Protein AF-A0A3B9RZC0-F1 (afdb_monomer_lite)

Secondary structure (DSSP, 8-state):
--EEEEEEEEEEE-TTTTTTS-SS-----EEEEEEEEEEEEE-TTS-EEEEEEEEEETTEEEEEEEEEETTEEEEEEEEEEE-SSSTTS-EEEEEEEEEEE--

Sequence (103 aa):
GGFDIILAADYHDLIDGQELVSSGNTITERNIKFGTEIGWNKLFNGHHLFSIRAGRNGPYNSAGWTLNLFGFKIDVAKYAQEIGGFSGELMDQRTSLQVSTIF

Radius of gyration: 17.59 Å; chains: 1; bounding box: 38×23×48 Å

Structure (mmCIF, N/CA/C/O backbone):
data_AF-A0A3B9RZC0-F1
#
_entry.id   AF-A0A3B9RZC0-F1
#
loop_
_atom_site.group_PDB
_atom_site.id
_atom_site.type_symbol
_atom_site.label_atom_id
_atom_site.label_alt_id
_atom_site.label_comp_id
_atom_site.label_asym_id
_atom_site.label_entity_id
_atom_site.label_seq_id
_atom_site.pdbx_PDB_ins_code
_atom_site.Cartn_x
_atom_site.Cartn_y
_atom_site.Cartn_z
_atom_site.occupancy
_atom_site.B_iso_or_equiv
_atom_site.auth_seq_id
_atom_site.auth_comp_id
_atom_site.auth_asym_id
_atom_site.auth_atom_id
_atom_site.pdbx_PDB_model_num
ATOM 1 N N . GLY A 1 1 ? -13.622 -11.684 12.901 1.00 56.81 1 GLY A N 1
ATOM 2 C CA . GLY A 1 1 ? -12.477 -11.016 12.259 1.00 56.81 1 GLY A CA 1
ATOM 3 C C . GLY A 1 1 ? -11.737 -12.042 11.437 1.00 56.81 1 GLY A C 1
ATOM 4 O O . GLY A 1 1 ? -11.463 -13.111 11.964 1.00 56.81 1 GLY A O 1
ATOM 5 N N . GLY A 1 2 ? -11.494 -11.754 10.162 1.00 80.31 2 GLY A N 1
ATOM 6 C CA . GLY A 1 2 ? -10.805 -12.649 9.231 1.00 80.31 2 GLY A CA 1
ATOM 7 C C . GLY A 1 2 ? -9.695 -11.921 8.481 1.00 80.31 2 GLY A C 1
ATOM 8 O O . GLY A 1 2 ? -9.548 -10.703 8.631 1.00 80.31 2 GLY A O 1
ATOM 9 N N . PHE A 1 3 ? -8.925 -12.683 7.710 1.00 82.56 3 PHE A N 1
ATOM 10 C CA . PHE A 1 3 ? -7.987 -12.151 6.731 1.00 82.56 3 PHE A CA 1
ATOM 11 C C . PHE A 1 3 ? -8.578 -12.327 5.337 1.00 82.56 3 PHE A C 1
ATOM 13 O O . PHE A 1 3 ? -9.043 -13.417 5.010 1.00 82.56 3 PHE A O 1
ATOM 20 N N . ASP A 1 4 ? -8.521 -11.270 4.537 1.00 83.50 4 ASP A N 1
ATOM 21 C CA . ASP A 1 4 ? -8.880 -11.297 3.124 1.00 83.50 4 ASP A CA 1
ATOM 22 C C . ASP A 1 4 ? -7.600 -11.150 2.304 1.00 83.50 4 ASP A C 1
ATOM 24 O O . ASP A 1 4 ? -6.744 -10.328 2.630 1.00 83.50 4 ASP A O 1
ATOM 28 N N . ILE A 1 5 ? -7.473 -11.932 1.235 1.00 84.44 5 ILE A N 1
ATOM 29 C CA . ILE A 1 5 ? -6.355 -11.835 0.296 1.00 84.44 5 ILE A CA 1
ATOM 30 C C . ILE A 1 5 ? -6.936 -11.485 -1.069 1.00 84.44 5 ILE A C 1
ATOM 32 O O . ILE A 1 5 ? -7.802 -12.197 -1.577 1.00 84.44 5 ILE A O 1
ATOM 36 N N . ILE A 1 6 ? -6.462 -10.391 -1.658 1.00 83.69 6 ILE A N 1
ATOM 37 C CA . ILE A 1 6 ? -6.838 -9.939 -2.997 1.00 83.69 6 ILE A CA 1
ATOM 38 C C . ILE A 1 6 ? -5.589 -10.000 -3.868 1.00 83.69 6 ILE A C 1
ATOM 40 O O . ILE A 1 6 ? -4.537 -9.482 -3.503 1.00 83.69 6 ILE A O 1
ATOM 44 N N . LEU A 1 7 ? -5.713 -10.641 -5.025 1.00 85.62 7 LEU A N 1
ATOM 45 C CA . LEU A 1 7 ? -4.658 -10.737 -6.024 1.00 85.62 7 LEU A CA 1
ATOM 46 C C . LEU A 1 7 ? -5.136 -10.035 -7.292 1.00 85.62 7 LEU A C 1
ATOM 48 O O . LEU A 1 7 ? -6.253 -10.268 -7.751 1.00 85.62 7 LEU A O 1
ATOM 52 N N . ALA A 1 8 ? -4.285 -9.187 -7.850 1.00 80.81 8 ALA A N 1
ATOM 53 C CA . ALA A 1 8 ? -4.504 -8.485 -9.100 1.00 80.81 8 ALA A CA 1
ATOM 54 C C . ALA A 1 8 ? -3.289 -8.699 -10.003 1.00 80.81 8 ALA A C 1
ATOM 56 O O . ALA A 1 8 ? -2.143 -8.530 -9.588 1.00 80.81 8 ALA A O 1
ATOM 57 N N . ALA A 1 9 ? -3.540 -9.070 -11.249 1.00 81.31 9 ALA A N 1
ATOM 58 C CA . ALA A 1 9 ? -2.527 -9.143 -12.284 1.00 81.31 9 ALA A CA 1
ATOM 59 C C . ALA A 1 9 ? -3.100 -8.467 -13.524 1.00 81.31 9 ALA A C 1
ATOM 61 O O . ALA A 1 9 ? -4.230 -8.753 -13.912 1.00 81.31 9 ALA A O 1
ATOM 62 N N . ASP A 1 10 ? -2.333 -7.559 -14.106 1.00 73.56 10 ASP A N 1
ATOM 63 C CA . ASP A 1 10 ? -2.688 -6.846 -15.320 1.00 73.56 10 ASP A CA 1
ATOM 64 C C . ASP A 1 10 ? -1.538 -6.989 -16.321 1.00 73.56 10 ASP A C 1
ATOM 66 O O . ASP A 1 10 ? -0.361 -6.790 -15.998 1.00 73.56 10 ASP A O 1
ATOM 70 N N . TYR A 1 11 ? -1.893 -7.410 -17.529 1.00 64.94 11 TYR A N 1
ATOM 71 C CA . TYR A 1 11 ? -0.977 -7.608 -18.640 1.00 64.94 11 TYR A CA 1
ATOM 72 C C . TYR A 1 11 ? -1.387 -6.650 -19.744 1.00 64.94 11 TYR A C 1
ATOM 74 O O . TYR A 1 11 ? -2.465 -6.782 -20.323 1.00 64.94 11 TYR A O 1
ATOM 82 N N . HIS A 1 12 ? -0.512 -5.693 -20.031 1.00 61.16 12 HIS A N 1
ATOM 83 C CA . HIS A 1 12 ? -0.716 -4.745 -21.107 1.00 61.16 12 HIS A CA 1
ATOM 84 C C . HIS A 1 12 ? 0.337 -4.977 -22.187 1.00 61.16 12 HIS A C 1
ATOM 86 O O . HIS A 1 12 ? 1.534 -4.836 -21.926 1.00 61.16 12 HIS A O 1
ATOM 92 N N . ASP A 1 13 ? -0.118 -5.369 -23.376 1.00 51.31 13 ASP A N 1
ATOM 93 C CA . ASP A 1 13 ? 0.738 -5.595 -24.538 1.00 51.31 13 ASP A CA 1
ATOM 94 C C . ASP A 1 13 ? 0.818 -4.305 -25.362 1.00 51.31 13 ASP A C 1
ATOM 96 O O . ASP A 1 13 ? -0.194 -3.829 -25.874 1.00 51.31 13 ASP A O 1
ATOM 100 N N . LEU A 1 14 ? 2.005 -3.709 -25.457 1.00 54.91 14 LEU A N 1
ATOM 101 C CA . LEU A 1 14 ? 2.246 -2.424 -26.130 1.00 54.91 14 LEU A CA 1
ATOM 102 C C . LEU A 1 14 ? 2.697 -2.607 -27.592 1.00 54.91 14 LEU A C 1
ATOM 104 O O . LEU A 1 14 ? 3.535 -1.856 -28.082 1.00 54.91 14 LEU A O 1
ATOM 108 N N . ILE A 1 15 ? 2.143 -3.595 -28.306 1.00 51.12 15 ILE A N 1
ATOM 109 C CA . ILE A 1 15 ? 2.551 -3.936 -29.687 1.00 51.12 15 ILE A CA 1
ATOM 110 C C . ILE A 1 15 ? 2.430 -2.737 -30.653 1.00 51.12 15 ILE A C 1
ATOM 112 O O . ILE A 1 15 ? 3.279 -2.589 -31.526 1.00 51.12 15 ILE A O 1
ATOM 116 N N . ASP A 1 16 ? 1.467 -1.831 -30.451 1.00 48.03 16 ASP A N 1
ATOM 117 C CA . ASP A 1 16 ? 1.278 -0.639 -31.304 1.00 48.03 16 ASP A CA 1
ATOM 118 C C . ASP A 1 16 ? 2.076 0.608 -30.860 1.00 48.03 16 ASP A C 1
ATOM 120 O O . ASP A 1 16 ? 2.118 1.605 -31.578 1.00 48.03 16 ASP A O 1
ATOM 124 N N . GLY A 1 17 ? 2.740 0.592 -29.697 1.00 46.53 17 GLY A N 1
ATOM 125 C CA . GLY A 1 17 ? 3.619 1.697 -29.266 1.00 46.53 17 GLY A CA 1
ATOM 126 C C . GLY A 1 17 ? 5.001 1.661 -29.929 1.00 46.53 17 GLY A C 1
ATOM 127 O O . GLY A 1 17 ? 5.697 2.676 -30.021 1.00 46.53 17 GLY A O 1
ATOM 128 N N . GLN A 1 18 ? 5.375 0.485 -30.436 1.00 43.84 18 GLN A N 1
ATOM 129 C CA . GLN A 1 18 ? 6.707 0.176 -30.937 1.00 43.84 18 GLN A CA 1
ATOM 130 C C . GLN A 1 18 ? 7.009 0.811 -32.307 1.00 43.84 18 GLN A C 1
ATOM 132 O O . GLN A 1 18 ? 8.178 0.984 -32.652 1.00 43.84 18 GLN A O 1
ATOM 137 N N . GLU A 1 19 ? 5.988 1.227 -33.069 1.00 46.59 19 GLU A N 1
ATOM 138 C CA . GLU A 1 19 ? 6.186 1.937 -34.343 1.00 46.59 19 GLU A CA 1
ATOM 139 C C . GLU A 1 19 ? 6.633 3.403 -34.138 1.00 46.59 19 GLU A C 1
ATOM 141 O O . GLU A 1 19 ? 7.257 3.989 -35.021 1.00 46.59 19 GLU A O 1
ATOM 146 N N . LEU A 1 20 ? 6.415 3.988 -32.948 1.00 47.62 20 LEU A N 1
ATOM 147 C CA . LEU A 1 20 ? 6.768 5.386 -32.646 1.00 47.62 20 LEU A CA 1
ATOM 148 C C . LEU A 1 20 ? 8.093 5.572 -31.882 1.00 47.62 20 LEU A C 1
ATOM 150 O O . LEU A 1 20 ? 8.608 6.688 -31.845 1.00 47.62 20 LEU A O 1
ATOM 154 N N . VAL A 1 21 ? 8.677 4.514 -31.302 1.00 49.28 21 VAL A N 1
ATOM 155 C CA . VAL A 1 21 ? 9.921 4.587 -30.494 1.00 49.28 21 VAL A CA 1
ATOM 156 C C . VAL A 1 21 ? 11.021 3.684 -31.079 1.00 49.28 21 VAL A C 1
ATOM 158 O O . VAL A 1 21 ? 11.825 3.066 -30.382 1.00 49.28 21 VAL A O 1
ATOM 161 N N . SER A 1 22 ? 11.084 3.603 -32.408 1.00 46.44 22 SER A N 1
ATOM 162 C CA . SER A 1 22 ? 12.228 3.015 -33.106 1.00 46.44 22 SER A CA 1
ATOM 163 C C . SER A 1 22 ? 13.467 3.904 -32.932 1.00 46.44 22 SER A C 1
ATOM 165 O O . SER A 1 22 ? 13.477 5.025 -33.436 1.00 46.44 22 SER A O 1
ATOM 167 N N . SER A 1 23 ? 14.509 3.376 -32.262 1.00 45.16 23 SER A N 1
ATOM 168 C CA . SER A 1 23 ? 15.955 3.594 -32.540 1.00 45.16 23 SER A CA 1
ATOM 169 C C . SER A 1 23 ? 16.890 3.653 -31.303 1.00 45.16 23 SER A C 1
ATOM 171 O O . SER A 1 23 ? 17.936 4.303 -31.370 1.00 45.16 23 SER A O 1
ATOM 173 N N . GLY A 1 24 ? 16.626 2.968 -30.179 1.00 41.88 24 GLY A N 1
ATOM 174 C CA . GLY A 1 24 ? 17.717 2.854 -29.185 1.00 41.88 24 GLY A CA 1
ATOM 175 C C . GLY A 1 24 ? 17.477 2.191 -27.834 1.00 41.88 24 GLY A C 1
ATOM 176 O O . GLY A 1 24 ? 18.451 1.769 -27.217 1.00 41.88 24 GLY A O 1
ATOM 177 N N . ASN A 1 25 ? 16.240 2.048 -27.359 1.00 40.09 25 ASN A N 1
ATOM 178 C CA . ASN A 1 25 ? 16.008 1.499 -26.021 1.00 40.09 25 ASN A CA 1
ATOM 179 C C . ASN A 1 25 ? 15.696 0.006 -26.075 1.00 40.09 25 ASN A C 1
ATOM 181 O O . ASN A 1 25 ? 14.588 -0.417 -26.388 1.00 40.09 25 ASN A O 1
ATOM 185 N N . THR A 1 26 ? 16.684 -0.804 -25.701 1.00 39.84 26 THR A N 1
ATOM 186 C CA . THR A 1 26 ? 16.514 -2.242 -25.459 1.00 39.84 26 THR A CA 1
ATOM 187 C C . THR A 1 26 ? 15.895 -2.469 -24.072 1.00 39.84 26 THR A C 1
ATOM 189 O O . THR A 1 26 ? 16.443 -3.196 -23.251 1.00 39.84 26 THR A O 1
ATOM 192 N N . ILE A 1 27 ? 14.761 -1.831 -23.772 1.00 47.38 27 ILE A N 1
ATOM 193 C CA . ILE A 1 27 ? 13.881 -2.290 -22.696 1.00 47.38 27 ILE A CA 1
ATOM 194 C C . ILE A 1 27 ? 12.636 -2.826 -23.364 1.00 47.38 27 ILE A C 1
ATOM 196 O O . ILE A 1 27 ? 11.773 -2.091 -23.815 1.00 47.38 27 ILE A O 1
ATOM 200 N N . THR A 1 28 ? 12.579 -4.147 -23.430 1.00 44.72 28 THR A N 1
ATOM 201 C CA . THR A 1 28 ? 11.381 -4.935 -23.688 1.00 44.72 28 THR A CA 1
ATOM 202 C C . THR A 1 28 ? 10.200 -4.349 -22.899 1.00 44.72 28 THR A C 1
ATOM 204 O O . THR A 1 28 ? 10.110 -4.541 -21.687 1.00 44.72 28 THR A O 1
ATOM 207 N N . GLU A 1 29 ? 9.305 -3.635 -23.581 1.00 48.09 29 GLU A N 1
ATOM 208 C CA . GLU A 1 29 ? 8.115 -2.942 -23.056 1.00 48.09 29 GLU A CA 1
ATOM 209 C C . GLU A 1 29 ? 7.003 -3.915 -22.609 1.00 48.09 29 GLU A C 1
ATOM 211 O O . GLU A 1 29 ? 5.815 -3.705 -22.831 1.00 48.09 29 GLU A O 1
ATOM 216 N N . ARG A 1 30 ? 7.366 -5.022 -21.955 1.00 51.72 30 ARG A N 1
ATOM 217 C CA . ARG A 1 30 ? 6.410 -5.930 -21.313 1.00 51.72 30 ARG A CA 1
ATOM 218 C C . ARG A 1 30 ? 6.091 -5.382 -19.932 1.00 51.72 30 ARG A C 1
ATOM 220 O O . ARG A 1 30 ? 6.717 -5.763 -18.941 1.00 51.72 30 ARG A O 1
ATOM 227 N N . ASN A 1 31 ? 5.141 -4.455 -19.862 1.00 59.06 31 ASN A N 1
ATOM 228 C CA . ASN A 1 31 ? 4.759 -3.830 -18.603 1.00 59.06 31 ASN A CA 1
ATOM 229 C C . ASN A 1 31 ? 3.769 -4.721 -17.839 1.00 59.06 31 ASN A C 1
ATOM 231 O O . ASN A 1 31 ? 2.562 -4.492 -17.833 1.00 59.06 31 ASN A O 1
ATOM 235 N N . ILE A 1 32 ? 4.287 -5.795 -17.238 1.00 64.25 32 ILE A N 1
ATOM 236 C CA . ILE A 1 32 ? 3.480 -6.702 -16.423 1.00 64.25 32 ILE A CA 1
ATOM 237 C C . ILE A 1 32 ? 3.276 -6.074 -15.044 1.00 64.25 32 ILE A C 1
ATOM 239 O O . ILE A 1 32 ? 4.246 -5.737 -14.353 1.00 64.25 32 ILE A O 1
ATOM 243 N N . LYS A 1 33 ? 2.013 -5.925 -14.646 1.00 78.38 33 LYS A N 1
ATOM 244 C CA . LYS A 1 33 ? 1.613 -5.374 -13.355 1.00 78.38 33 LYS A CA 1
ATOM 245 C C . LYS A 1 33 ? 1.072 -6.480 -12.467 1.00 78.38 33 LYS A C 1
ATOM 247 O O . LYS A 1 33 ? 0.145 -7.188 -12.837 1.00 78.38 33 LYS A O 1
ATOM 252 N N . PHE A 1 34 ? 1.623 -6.603 -11.271 1.00 82.31 34 PHE A N 1
ATOM 253 C CA . PHE A 1 34 ? 1.141 -7.522 -10.247 1.00 82.31 34 PHE A CA 1
ATOM 254 C C . PHE A 1 34 ? 0.861 -6.752 -8.967 1.00 82.31 34 PHE A C 1
ATOM 256 O O . PHE A 1 34 ? 1.580 -5.815 -8.635 1.00 82.31 34 PHE A O 1
ATOM 263 N N . GLY A 1 35 ? -0.171 -7.150 -8.240 1.00 85.19 35 GLY A N 1
ATOM 264 C CA . GLY A 1 35 ? -0.571 -6.563 -6.976 1.00 85.19 35 GLY A CA 1
ATOM 265 C C . GLY A 1 35 ? -1.168 -7.626 -6.067 1.00 85.19 35 GLY A C 1
ATOM 266 O O . GLY A 1 35 ? -1.975 -8.443 -6.496 1.00 85.19 35 GLY A O 1
ATOM 267 N N . THR A 1 36 ? -0.785 -7.596 -4.802 1.00 87.94 36 THR A N 1
ATOM 268 C CA . THR A 1 36 ? -1.331 -8.436 -3.743 1.00 87.94 36 THR A CA 1
ATOM 269 C C . THR A 1 36 ? -1.711 -7.537 -2.582 1.00 87.94 36 THR A C 1
ATOM 271 O O . THR A 1 36 ? -0.910 -6.712 -2.148 1.00 87.94 36 THR A O 1
ATOM 274 N N . GLU A 1 37 ? -2.913 -7.714 -2.053 1.00 88.38 37 GLU A N 1
ATOM 275 C CA . GLU A 1 37 ? -3.390 -7.056 -0.845 1.00 88.38 37 GLU A CA 1
ATOM 276 C C . GLU A 1 37 ? -3.802 -8.103 0.188 1.00 88.38 37 GLU A C 1
ATOM 278 O O . GLU A 1 37 ? -4.503 -9.058 -0.136 1.00 88.38 37 GLU A O 1
ATOM 283 N N . ILE A 1 38 ? -3.369 -7.922 1.434 1.00 88.94 38 ILE A N 1
ATOM 284 C CA . ILE A 1 38 ? -3.794 -8.727 2.578 1.00 88.94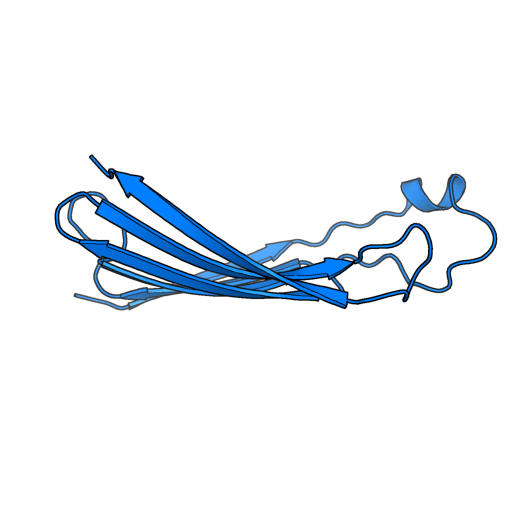 38 ILE A CA 1
ATOM 285 C C . ILE A 1 38 ? -4.447 -7.783 3.580 1.00 88.94 38 ILE A C 1
ATOM 287 O O . ILE A 1 38 ? -3.779 -6.944 4.184 1.00 88.94 38 ILE A O 1
ATOM 291 N N . GLY A 1 39 ? -5.758 -7.920 3.743 1.00 89.50 39 GLY A N 1
ATOM 292 C CA . GLY A 1 39 ? -6.569 -7.153 4.678 1.00 89.50 39 GLY A CA 1
ATOM 293 C C . GLY A 1 39 ? -6.855 -7.940 5.948 1.00 89.50 39 GLY A C 1
ATOM 294 O O . GLY A 1 39 ? -7.196 -9.117 5.894 1.00 89.50 39 GLY A O 1
ATOM 295 N N . TRP A 1 40 ? -6.756 -7.291 7.102 1.00 88.75 40 TRP A N 1
ATOM 296 C CA . TRP A 1 40 ? -7.163 -7.820 8.394 1.00 88.75 40 TRP A CA 1
ATOM 297 C C . TRP A 1 40 ? -8.397 -7.083 8.906 1.00 88.75 40 TRP A C 1
ATOM 299 O O . TRP A 1 40 ? -8.411 -5.858 9.011 1.00 88.75 40 TRP A O 1
ATOM 309 N N . ASN A 1 41 ? -9.403 -7.872 9.287 1.00 83.19 41 ASN A N 1
ATOM 310 C CA . ASN A 1 41 ? -10.601 -7.454 10.004 1.00 83.19 41 ASN A CA 1
ATOM 311 C C . ASN A 1 41 ? -11.424 -6.375 9.275 1.00 83.19 41 ASN A C 1
ATOM 313 O O . ASN A 1 41 ? -11.205 -5.175 9.424 1.00 83.19 41 ASN A O 1
ATOM 317 N N . LYS A 1 42 ? -12.400 -6.813 8.479 1.00 81.56 42 LYS A N 1
ATOM 318 C CA . LYS A 1 42 ? -13.304 -5.927 7.743 1.00 81.56 42 LYS A CA 1
ATOM 319 C C . LYS A 1 42 ? -14.255 -5.196 8.699 1.00 81.56 42 LYS A C 1
ATOM 321 O O . LYS A 1 42 ? -14.962 -5.824 9.483 1.00 81.56 42 LYS A O 1
ATOM 326 N N . LEU A 1 43 ? -14.245 -3.871 8.633 1.00 80.69 43 LEU A N 1
ATOM 327 C CA . LEU A 1 43 ? -15.124 -2.972 9.372 1.00 80.69 43 LEU A CA 1
ATOM 328 C C . LEU A 1 43 ? -16.532 -2.975 8.752 1.00 80.69 43 LEU A C 1
ATOM 330 O O . LEU A 1 43 ? -16.722 -3.362 7.598 1.00 80.69 43 LEU A O 1
ATOM 334 N N . PHE A 1 44 ? -17.525 -2.487 9.500 1.00 75.75 44 PHE A N 1
ATOM 335 C CA . PHE A 1 44 ? -18.924 -2.407 9.046 1.00 75.75 44 PHE A CA 1
ATOM 336 C C . PHE A 1 44 ? -19.132 -1.516 7.808 1.00 75.75 44 PHE A C 1
ATOM 338 O O . PHE A 1 44 ? -20.105 -1.702 7.087 1.00 75.75 44 PHE A O 1
ATOM 345 N N . ASN A 1 45 ? -18.205 -0.595 7.530 1.00 74.50 45 ASN A N 1
ATOM 346 C CA . ASN A 1 45 ? -18.204 0.262 6.338 1.00 74.50 45 ASN A CA 1
ATOM 347 C C . ASN A 1 45 ? -17.525 -0.389 5.112 1.00 74.50 45 ASN A C 1
ATOM 349 O O . ASN A 1 45 ? -17.305 0.268 4.101 1.00 74.50 45 ASN A O 1
ATOM 353 N N . GLY A 1 46 ? -17.153 -1.670 5.193 1.00 75.56 46 GLY A N 1
ATOM 354 C CA . GLY A 1 46 ? -16.545 -2.415 4.089 1.00 75.56 46 GLY A CA 1
ATOM 355 C C . GLY A 1 46 ? -15.032 -2.232 3.930 1.00 75.56 46 GLY A C 1
ATOM 356 O O . GLY A 1 46 ? -14.428 -2.988 3.168 1.00 75.56 46 GLY A O 1
ATOM 357 N N . HIS A 1 47 ? -14.403 -1.312 4.669 1.00 82.81 47 HIS A N 1
ATOM 358 C CA . HIS A 1 47 ? -12.947 -1.136 4.691 1.00 82.81 47 HIS A CA 1
ATOM 359 C C . HIS A 1 47 ? -12.263 -2.130 5.644 1.00 82.81 47 HIS A C 1
ATOM 361 O O . HIS A 1 47 ? -12.832 -2.524 6.658 1.00 82.81 47 HIS A O 1
ATOM 367 N N . HIS A 1 48 ? -11.023 -2.540 5.361 1.00 85.12 48 HIS A N 1
ATOM 368 C CA . HIS A 1 48 ? -10.227 -3.356 6.293 1.00 85.12 48 HIS A CA 1
ATOM 369 C C . HIS A 1 48 ? -9.632 -2.492 7.403 1.00 85.12 48 HIS A C 1
ATOM 371 O O . HIS A 1 48 ? -9.067 -1.453 7.101 1.00 85.12 48 HIS A O 1
ATOM 377 N N . LEU A 1 49 ? -9.697 -2.909 8.670 1.00 85.31 49 LEU A N 1
ATOM 378 C CA . LEU A 1 49 ? -9.059 -2.207 9.796 1.00 85.31 49 LEU A CA 1
ATOM 379 C C . LEU A 1 49 ? -7.577 -1.946 9.513 1.00 85.31 49 LEU A C 1
ATOM 381 O O . LEU A 1 49 ? -7.079 -0.851 9.752 1.00 85.31 49 LEU A O 1
ATOM 385 N N . PHE A 1 50 ? -6.893 -2.947 8.971 1.00 88.12 50 PHE A N 1
ATOM 386 C CA . PHE A 1 50 ? -5.519 -2.842 8.513 1.00 88.12 50 PHE A CA 1
ATOM 387 C C . PHE A 1 50 ? -5.377 -3.599 7.197 1.00 88.12 50 PHE A C 1
ATOM 389 O O . PHE A 1 50 ? -5.905 -4.700 7.085 1.00 88.12 50 PHE A O 1
ATOM 396 N N . SER A 1 51 ? -4.670 -3.060 6.209 1.00 88.56 51 SER A N 1
ATOM 397 C CA . SER A 1 51 ? -4.285 -3.826 5.023 1.00 88.56 51 SER A CA 1
ATOM 398 C C . SER A 1 51 ? -2.844 -3.557 4.629 1.00 88.56 51 SER A C 1
ATOM 400 O O . SER A 1 51 ? -2.326 -2.461 4.819 1.00 88.56 51 SER A O 1
ATOM 402 N N . ILE A 1 52 ? -2.174 -4.576 4.103 1.00 89.12 52 ILE A N 1
ATOM 403 C CA . ILE A 1 52 ? -0.857 -4.459 3.478 1.00 89.12 52 ILE A CA 1
ATOM 404 C C . ILE A 1 52 ? -1.002 -4.740 1.995 1.00 89.12 52 ILE A C 1
ATOM 406 O O . ILE A 1 52 ? -1.732 -5.641 1.595 1.00 89.12 52 ILE A O 1
ATOM 410 N N . ARG A 1 53 ? -0.307 -3.963 1.177 1.00 88.44 53 ARG A N 1
ATOM 411 C CA . ARG A 1 53 ? -0.339 -4.034 -0.278 1.00 88.44 53 ARG A CA 1
ATOM 412 C C . ARG A 1 53 ? 1.085 -4.142 -0.784 1.00 88.44 53 ARG A C 1
ATOM 414 O O . ARG A 1 53 ? 1.957 -3.406 -0.342 1.00 88.44 53 ARG A O 1
ATOM 421 N N . ALA A 1 54 ? 1.331 -5.046 -1.709 1.00 86.19 54 ALA A N 1
ATOM 422 C CA . ALA A 1 54 ? 2.591 -5.151 -2.424 1.00 86.19 54 ALA A CA 1
ATOM 423 C C . ALA A 1 54 ? 2.274 -5.232 -3.908 1.00 86.19 54 ALA A C 1
ATOM 425 O O . ALA A 1 54 ? 1.332 -5.910 -4.299 1.00 86.19 54 ALA A O 1
ATOM 426 N N . GLY A 1 55 ? 3.038 -4.538 -4.735 1.00 83.88 55 GLY A N 1
ATOM 427 C CA . GLY A 1 55 ? 2.842 -4.543 -6.168 1.00 83.88 55 GLY A CA 1
ATOM 428 C C . GLY A 1 55 ? 4.147 -4.423 -6.927 1.00 83.88 55 GLY A C 1
ATOM 429 O O . GLY A 1 55 ? 5.200 -4.096 -6.385 1.00 83.88 55 GLY A O 1
ATOM 430 N N . ARG A 1 56 ? 4.076 -4.722 -8.213 1.00 77.81 56 ARG A N 1
ATOM 431 C CA . ARG A 1 56 ? 5.165 -4.583 -9.162 1.00 77.81 56 ARG A CA 1
ATOM 432 C C . ARG A 1 56 ? 4.591 -4.074 -10.470 1.00 77.81 56 ARG A C 1
ATOM 434 O O . ARG A 1 56 ? 3.565 -4.570 -10.912 1.00 77.81 56 ARG A O 1
ATOM 441 N N . ASN A 1 57 ? 5.244 -3.091 -11.067 1.00 72.38 57 ASN A N 1
ATOM 442 C CA . ASN A 1 57 ? 4.895 -2.494 -12.348 1.00 72.38 57 ASN A CA 1
ATOM 443 C C . ASN A 1 57 ? 6.152 -2.531 -13.225 1.00 72.38 57 ASN A C 1
ATOM 445 O O . ASN A 1 57 ? 7.061 -1.718 -13.042 1.00 72.38 57 ASN A O 1
ATOM 449 N N . GLY A 1 58 ? 6.261 -3.546 -14.087 1.00 71.19 58 GLY A N 1
ATOM 450 C CA . GLY A 1 58 ? 7.475 -3.796 -14.866 1.00 71.19 58 GLY A CA 1
ATOM 451 C C . GLY A 1 58 ? 8.700 -4.059 -13.962 1.00 71.19 58 GLY A C 1
ATOM 452 O O . GLY A 1 58 ? 8.676 -4.997 -13.151 1.00 71.19 58 GLY A O 1
ATOM 453 N N . PRO A 1 59 ? 9.795 -3.278 -14.063 1.00 66.50 59 PRO A N 1
ATOM 454 C CA . PRO A 1 59 ? 10.961 -3.412 -13.185 1.00 66.50 59 PRO A CA 1
ATOM 455 C C . PRO A 1 59 ? 10.784 -2.752 -11.802 1.00 66.50 59 PRO A C 1
ATOM 457 O O . PRO A 1 59 ? 11.603 -2.996 -10.916 1.00 66.50 59 PRO A O 1
ATOM 460 N N . TYR A 1 60 ? 9.729 -1.961 -11.582 1.00 73.69 60 TYR A N 1
ATOM 461 C CA . TYR A 1 60 ? 9.542 -1.176 -10.358 1.00 73.69 60 TYR A CA 1
ATOM 462 C C . TYR A 1 60 ? 8.646 -1.880 -9.343 1.00 73.69 60 TYR A C 1
ATOM 464 O O . TYR A 1 60 ? 7.556 -2.339 -9.675 1.00 73.69 60 TYR A O 1
ATOM 472 N N . ASN A 1 61 ? 9.078 -1.922 -8.082 1.00 78.62 61 ASN A N 1
ATOM 473 C CA . ASN A 1 61 ? 8.295 -2.489 -6.985 1.00 78.62 61 ASN A CA 1
ATOM 474 C C . ASN A 1 61 ? 7.594 -1.387 -6.181 1.00 78.62 61 ASN A C 1
ATOM 476 O O . ASN A 1 61 ? 8.116 -0.281 -6.015 1.00 78.62 61 ASN A O 1
ATOM 480 N N . SER A 1 62 ? 6.429 -1.719 -5.639 1.00 81.94 62 SER A N 1
ATOM 481 C CA . SER A 1 62 ? 5.680 -0.902 -4.696 1.00 81.94 62 SER A CA 1
ATOM 482 C C . SER A 1 62 ? 5.235 -1.732 -3.494 1.00 81.94 62 SER A C 1
ATOM 484 O O . SER A 1 62 ? 5.004 -2.936 -3.578 1.00 81.94 62 SER A O 1
ATOM 486 N N . ALA A 1 63 ? 5.149 -1.094 -2.336 1.00 87.94 63 ALA A N 1
ATOM 487 C CA . ALA A 1 63 ? 4.647 -1.688 -1.111 1.00 87.94 63 ALA A CA 1
ATOM 488 C C . ALA A 1 63 ? 3.980 -0.607 -0.271 1.00 87.94 63 ALA A C 1
ATOM 490 O O . ALA A 1 63 ? 4.514 0.486 -0.126 1.00 87.94 63 ALA A O 1
ATOM 491 N N . GLY A 1 64 ? 2.834 -0.898 0.315 1.00 89.38 64 GLY A N 1
ATOM 492 C CA . GLY A 1 64 ? 2.108 0.032 1.153 1.00 89.38 64 GLY A CA 1
ATOM 493 C C . GLY A 1 64 ? 1.322 -0.672 2.236 1.00 89.38 64 GLY A C 1
ATOM 494 O O . GLY A 1 64 ? 1.173 -1.891 2.242 1.00 89.38 64 GLY A O 1
ATOM 495 N N . TRP A 1 65 ? 0.825 0.109 3.172 1.00 90.88 65 TRP A N 1
ATOM 496 C CA . TRP A 1 65 ? -0.089 -0.345 4.195 1.00 90.88 65 TRP A CA 1
ATOM 497 C C . TRP A 1 65 ? -1.122 0.735 4.465 1.00 90.88 65 TRP A C 1
ATOM 499 O O . TRP A 1 65 ? -0.905 1.922 4.218 1.00 90.88 65 TRP A O 1
ATOM 509 N N . THR A 1 66 ? -2.262 0.299 4.960 1.00 90.44 66 THR A N 1
ATOM 510 C CA . THR A 1 66 ? -3.413 1.138 5.223 1.00 90.44 66 THR A CA 1
ATOM 511 C C . THR A 1 66 ? -3.938 0.794 6.608 1.00 90.44 66 THR A C 1
ATOM 513 O O . THR A 1 66 ? -4.040 -0.379 6.958 1.00 90.44 66 THR A O 1
ATOM 516 N N . LEU A 1 67 ? -4.273 1.806 7.402 1.00 89.75 67 LEU A N 1
ATOM 517 C CA . LEU A 1 67 ? -4.911 1.660 8.707 1.00 89.75 67 LEU A CA 1
ATOM 518 C C . LEU A 1 67 ? -6.187 2.500 8.734 1.00 89.75 67 LEU A C 1
ATOM 520 O O . LEU A 1 67 ? -6.150 3.699 8.464 1.00 89.75 67 LEU A O 1
ATOM 524 N N . ASN A 1 68 ? -7.304 1.872 9.081 1.00 88.12 68 ASN A N 1
ATOM 525 C CA . ASN A 1 68 ? -8.619 2.494 9.151 1.00 88.12 68 ASN A CA 1
ATOM 526 C C . ASN A 1 68 ? -9.106 2.499 10.603 1.00 88.12 68 ASN A C 1
ATOM 528 O O . ASN A 1 68 ? -9.499 1.461 11.123 1.00 88.12 68 ASN A O 1
ATOM 532 N N . LEU A 1 69 ? -9.090 3.651 11.273 1.00 85.06 69 LEU A N 1
ATOM 533 C CA . LEU A 1 69 ? -9.428 3.778 12.693 1.00 85.06 69 LEU A CA 1
ATOM 534 C C . LEU A 1 69 ? -10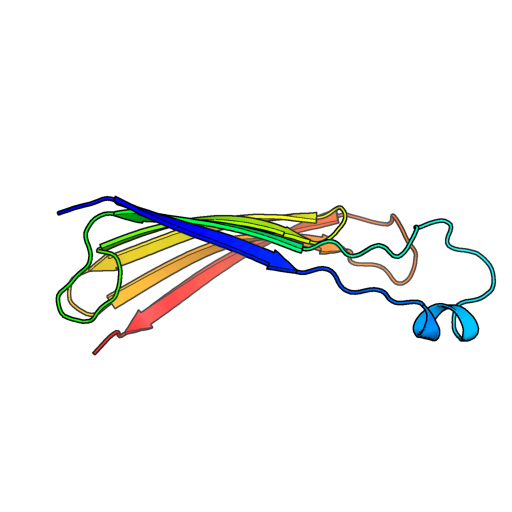.390 4.954 12.912 1.00 85.06 69 LEU A C 1
ATOM 536 O O . LEU A 1 69 ? -10.120 6.060 12.457 1.00 85.06 69 LEU A O 1
ATOM 540 N N . PHE A 1 70 ? -11.502 4.730 13.620 1.00 81.19 70 PHE A N 1
ATOM 541 C CA . PHE A 1 70 ? -12.458 5.776 14.035 1.00 81.19 70 PHE A CA 1
ATOM 542 C C . PHE A 1 70 ? -12.919 6.746 12.921 1.00 81.19 70 PHE A C 1
ATOM 544 O O . PHE A 1 70 ? -13.067 7.939 13.164 1.00 81.19 70 PHE A O 1
ATOM 551 N N . GLY A 1 71 ? -13.142 6.257 11.696 1.00 81.69 71 GLY A N 1
ATOM 552 C CA . GLY A 1 71 ? -13.570 7.105 10.570 1.00 81.69 71 GLY A CA 1
ATOM 553 C C . GLY A 1 71 ? -12.426 7.815 9.834 1.00 81.69 71 GLY A C 1
ATOM 554 O O . GLY A 1 71 ? -12.675 8.599 8.921 1.00 81.69 71 GLY A O 1
ATOM 555 N N . PHE A 1 72 ? -11.172 7.516 10.174 1.00 86.38 72 PHE A N 1
ATOM 556 C CA . PHE A 1 72 ? -9.986 7.974 9.455 1.00 86.38 72 PHE A CA 1
ATOM 557 C C . PHE A 1 72 ? -9.284 6.809 8.767 1.00 86.38 72 PHE A C 1
ATOM 559 O O . PHE A 1 72 ? -9.194 5.711 9.311 1.00 86.38 72 PHE A O 1
ATOM 566 N N . LYS A 1 73 ? -8.745 7.084 7.585 1.00 89.94 73 LYS A N 1
ATOM 567 C CA . LYS A 1 73 ? -7.922 6.193 6.777 1.00 89.94 73 LYS A CA 1
ATOM 568 C C . LYS A 1 73 ? -6.544 6.810 6.608 1.00 89.94 73 LYS A C 1
ATOM 570 O O . LYS A 1 73 ? -6.410 7.883 6.020 1.00 89.94 73 LYS A O 1
ATOM 575 N N . ILE A 1 74 ? -5.534 6.105 7.093 1.00 90.31 74 ILE A N 1
ATOM 576 C CA . ILE A 1 74 ? -4.123 6.427 6.907 1.00 90.31 74 ILE A CA 1
ATOM 577 C C . ILE A 1 74 ? -3.573 5.449 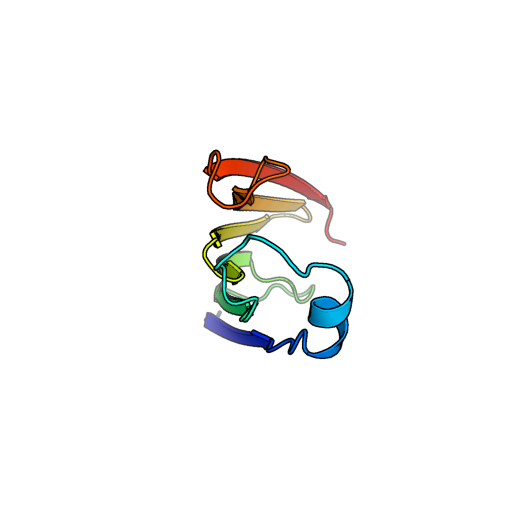5.879 1.00 90.31 74 ILE A C 1
ATOM 579 O O . ILE A 1 74 ? -3.682 4.241 6.061 1.00 90.31 74 ILE A O 1
ATOM 583 N N . ASP A 1 75 ? -2.991 5.970 4.809 1.00 90.19 75 ASP A N 1
AT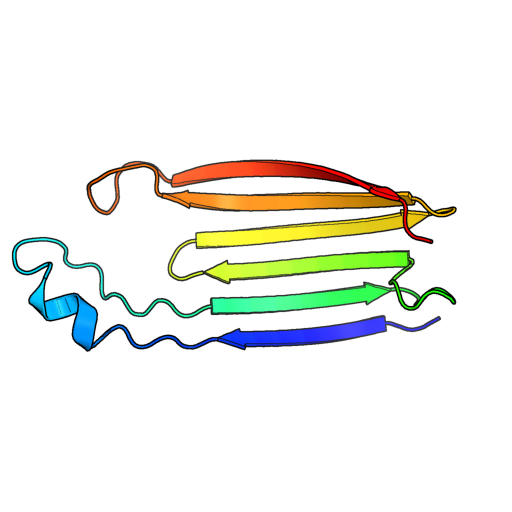OM 584 C CA . ASP A 1 75 ? -2.432 5.201 3.708 1.00 90.19 75 ASP A CA 1
ATOM 585 C C . ASP A 1 75 ? -0.965 5.578 3.525 1.00 90.19 75 ASP A C 1
ATOM 587 O O . ASP A 1 75 ? -0.632 6.748 3.328 1.00 90.19 75 ASP A O 1
ATOM 591 N N . VAL A 1 76 ? -0.080 4.595 3.615 1.00 89.56 76 VAL A N 1
ATOM 592 C CA . VAL A 1 76 ? 1.346 4.777 3.364 1.00 89.56 76 VAL A CA 1
ATOM 593 C C . VAL A 1 76 ? 1.731 3.866 2.223 1.00 89.56 76 VAL A C 1
ATOM 595 O O . VAL A 1 76 ? 1.556 2.657 2.320 1.00 89.56 76 VAL A O 1
ATOM 598 N N . ALA A 1 77 ? 2.307 4.421 1.165 1.00 88.00 77 ALA A N 1
ATOM 599 C CA . ALA A 1 77 ? 2.818 3.641 0.050 1.00 88.00 77 ALA A CA 1
ATOM 600 C C . ALA A 1 77 ? 4.237 4.077 -0.295 1.00 88.00 77 ALA A C 1
ATOM 602 O O . ALA A 1 77 ? 4.557 5.259 -0.364 1.00 88.00 77 ALA A O 1
ATOM 603 N N . LYS A 1 78 ? 5.100 3.098 -0.510 1.00 85.56 78 LYS A N 1
ATOM 604 C CA . LYS A 1 78 ? 6.427 3.243 -1.079 1.00 85.56 78 LYS A CA 1
ATOM 605 C C . LYS A 1 78 ? 6.389 2.679 -2.482 1.00 85.56 78 LYS A C 1
ATOM 607 O O . LYS A 1 78 ? 5.920 1.562 -2.678 1.00 85.56 78 LYS A O 1
ATOM 612 N N . TYR A 1 79 ? 6.870 3.429 -3.453 1.00 78.25 79 TYR A N 1
ATOM 613 C CA . TYR A 1 79 ? 6.931 2.965 -4.830 1.00 78.25 79 TYR A CA 1
ATOM 614 C C . TYR A 1 79 ? 8.174 3.516 -5.509 1.00 78.25 79 TYR A C 1
ATOM 616 O O . TYR A 1 79 ? 8.618 4.627 -5.220 1.00 78.25 79 TYR A O 1
ATOM 624 N N . ALA A 1 80 ? 8.749 2.706 -6.387 1.00 70.56 80 ALA A N 1
ATOM 625 C CA . ALA A 1 80 ? 9.819 3.138 -7.265 1.00 70.56 80 ALA A CA 1
ATOM 626 C C . ALA A 1 80 ? 9.231 3.662 -8.582 1.00 70.56 80 ALA A C 1
ATOM 628 O O . ALA A 1 80 ? 8.270 3.091 -9.103 1.00 70.56 80 ALA A O 1
ATOM 629 N N . GLN A 1 81 ? 9.805 4.736 -9.114 1.00 63.03 81 GLN A N 1
ATOM 630 C CA . GLN A 1 81 ? 9.474 5.270 -10.432 1.00 63.03 81 GLN A CA 1
ATOM 631 C C . GLN A 1 81 ? 10.762 5.675 -11.160 1.00 63.03 81 GLN A C 1
ATOM 633 O O . GLN A 1 81 ? 11.725 6.111 -10.529 1.00 63.03 81 GLN A O 1
ATOM 638 N N . GLU A 1 82 ? 10.789 5.515 -12.482 1.00 58.00 82 GLU A N 1
ATOM 639 C CA . GLU A 1 82 ? 11.861 6.056 -13.325 1.00 58.00 82 GLU A CA 1
ATOM 640 C C . GLU A 1 82 ? 11.749 7.581 -13.417 1.00 58.00 82 GLU A C 1
ATOM 642 O O . GLU A 1 82 ? 10.655 8.104 -13.654 1.00 58.00 82 GLU A O 1
ATOM 647 N N . ILE A 1 83 ? 12.864 8.297 -13.253 1.00 52.38 83 ILE A N 1
ATOM 648 C CA . ILE A 1 83 ? 12.942 9.738 -13.521 1.00 52.38 83 ILE A CA 1
ATOM 649 C C . ILE A 1 83 ? 14.041 9.978 -14.549 1.00 52.38 83 ILE A C 1
ATOM 651 O O . ILE A 1 83 ? 15.183 10.252 -14.202 1.00 52.38 83 ILE A O 1
ATOM 655 N N . GLY A 1 84 ? 13.672 9.916 -15.825 1.00 45.84 84 GLY A N 1
ATOM 656 C CA . GLY A 1 84 ? 14.584 10.194 -16.928 1.00 45.84 84 GLY A CA 1
ATOM 657 C C . GLY A 1 84 ? 13.901 10.030 -18.282 1.00 45.84 84 GLY A C 1
ATOM 658 O O . GLY A 1 84 ? 12.979 9.235 -18.425 1.00 45.84 84 GLY A O 1
ATOM 659 N N . GLY A 1 85 ? 14.338 10.806 -19.279 1.00 49.22 85 GLY A N 1
ATOM 660 C CA . GLY A 1 85 ? 13.933 10.636 -20.684 1.00 49.22 85 GLY A CA 1
ATOM 661 C C . GLY A 1 85 ? 14.670 9.493 -21.397 1.00 49.22 85 GLY A C 1
ATOM 662 O O . GLY A 1 85 ? 14.381 9.210 -22.557 1.00 49.22 85 GLY A O 1
ATOM 663 N N . PHE A 1 86 ? 15.610 8.842 -20.707 1.00 46.97 86 PHE A N 1
ATOM 664 C CA . PHE A 1 86 ? 16.361 7.686 -21.173 1.00 46.97 86 PHE A CA 1
ATOM 665 C C . PHE A 1 86 ? 16.236 6.542 -20.171 1.00 46.97 86 PHE A C 1
ATOM 667 O O . PHE A 1 86 ? 16.241 6.742 -18.957 1.00 46.97 86 PHE A O 1
ATOM 674 N N . SER A 1 87 ? 16.132 5.341 -20.726 1.00 45.28 87 SER A N 1
ATOM 675 C CA . SER A 1 87 ? 16.018 4.084 -20.007 1.00 45.28 87 SER A CA 1
ATOM 676 C C 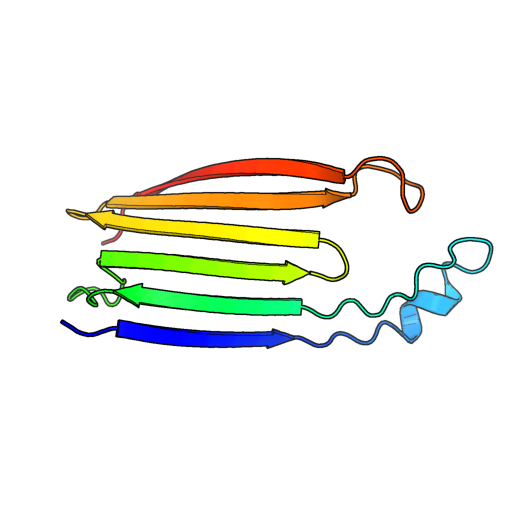. SER A 1 87 ? 17.236 3.848 -19.099 1.00 45.28 87 SER A C 1
ATOM 678 O O . SER A 1 87 ? 18.371 3.805 -19.572 1.00 45.28 87 SER A O 1
ATOM 680 N N . GLY A 1 88 ? 17.000 3.644 -17.801 1.00 52.22 88 GLY A N 1
ATOM 681 C CA . GLY A 1 88 ? 18.021 3.228 -16.830 1.00 52.22 88 GLY A CA 1
ATOM 682 C C . GLY A 1 88 ? 18.711 4.351 -16.047 1.00 52.22 88 GLY A C 1
ATOM 683 O O . GLY A 1 88 ? 19.556 4.056 -15.198 1.00 52.22 88 GLY A O 1
ATOM 684 N N . GLU A 1 89 ? 18.347 5.616 -16.257 1.00 47.31 89 GLU A N 1
ATOM 685 C CA . GLU A 1 89 ? 18.893 6.733 -15.484 1.00 47.31 89 GLU A CA 1
ATOM 686 C C . GLU A 1 89 ? 18.016 7.011 -14.252 1.00 47.31 89 GLU A C 1
ATOM 688 O O . GLU A 1 89 ? 16.983 7.659 -14.328 1.00 47.31 89 GLU A O 1
ATOM 693 N N . LEU A 1 90 ? 18.458 6.503 -13.096 1.00 53.72 90 LEU A N 1
ATOM 694 C CA . LEU A 1 90 ? 17.950 6.785 -11.742 1.00 53.72 90 LEU A CA 1
ATOM 695 C C . LEU A 1 90 ? 16.541 6.250 -11.399 1.00 53.72 90 LEU A C 1
ATOM 697 O O . LEU A 1 90 ? 15.494 6.773 -11.776 1.00 53.72 90 LEU A O 1
ATOM 701 N N . MET A 1 91 ? 16.533 5.224 -10.543 1.00 60.91 91 MET A N 1
ATOM 702 C CA . MET A 1 91 ? 15.345 4.779 -9.814 1.00 60.91 91 MET A CA 1
ATOM 703 C C . MET A 1 91 ? 15.091 5.729 -8.636 1.00 60.91 91 MET A C 1
ATOM 705 O O . MET A 1 91 ? 15.855 5.719 -7.669 1.00 60.91 91 MET A O 1
ATOM 709 N N . ASP A 1 92 ? 14.007 6.505 -8.686 1.00 67.25 92 ASP A N 1
ATOM 710 C CA . ASP A 1 92 ? 13.568 7.324 -7.554 1.00 67.25 92 ASP A CA 1
ATOM 711 C C . ASP A 1 92 ? 12.611 6.521 -6.668 1.00 67.25 92 ASP A C 1
ATOM 713 O O . ASP A 1 92 ? 11.580 6.016 -7.125 1.00 67.25 92 ASP A O 1
ATOM 717 N N . GLN A 1 93 ? 12.963 6.376 -5.391 1.00 74.25 93 GLN A N 1
ATOM 718 C CA . GLN A 1 93 ? 12.110 5.732 -4.397 1.00 74.25 93 GLN A CA 1
ATOM 719 C C . GLN A 1 93 ? 11.289 6.787 -3.672 1.00 74.25 93 GLN A C 1
ATOM 721 O O . GLN A 1 93 ? 11.796 7.549 -2.849 1.00 74.25 93 GLN A O 1
ATOM 726 N N . ARG A 1 94 ? 9.984 6.777 -3.922 1.00 80.31 94 ARG A N 1
ATOM 727 C CA . ARG A 1 94 ? 9.045 7.716 -3.319 1.00 80.31 94 ARG A CA 1
ATOM 728 C C . ARG A 1 94 ? 8.290 7.061 -2.182 1.00 80.31 94 ARG A C 1
ATOM 730 O O . ARG A 1 94 ? 7.957 5.880 -2.227 1.00 80.31 94 ARG A O 1
ATOM 737 N N . THR A 1 95 ? 8.006 7.858 -1.157 1.00 83.56 95 THR A N 1
ATOM 738 C CA . THR A 1 95 ? 7.084 7.499 -0.079 1.00 83.56 95 THR A CA 1
ATOM 739 C C . THR A 1 95 ? 5.936 8.499 -0.088 1.00 83.56 95 THR A C 1
ATOM 741 O O . THR A 1 95 ? 6.164 9.697 0.046 1.00 83.56 95 THR A O 1
ATOM 744 N N . SER A 1 96 ? 4.708 8.018 -0.245 1.00 86.50 96 SER A N 1
ATOM 745 C CA . SER A 1 96 ? 3.485 8.802 -0.112 1.00 86.50 96 SER A CA 1
ATOM 746 C C . SER A 1 96 ? 2.789 8.471 1.202 1.00 86.50 96 SER A C 1
ATOM 748 O O . SER A 1 96 ? 2.614 7.299 1.536 1.00 86.50 96 SER A O 1
ATOM 750 N N . LEU A 1 97 ? 2.361 9.512 1.913 1.00 89.88 97 LEU A N 1
ATOM 751 C CA . LEU A 1 97 ? 1.462 9.434 3.058 1.00 89.88 97 LEU A CA 1
ATOM 752 C C . LEU A 1 97 ? 0.174 10.166 2.683 1.00 89.88 97 LEU A C 1
ATOM 754 O O . LEU A 1 97 ? 0.215 11.338 2.312 1.00 89.88 97 LEU A O 1
ATOM 758 N N . GLN A 1 98 ? -0.958 9.488 2.801 1.00 89.94 98 GLN A N 1
ATOM 759 C CA . GLN A 1 98 ? -2.278 10.066 2.605 1.00 89.94 98 GLN A CA 1
ATOM 760 C C . GLN A 1 98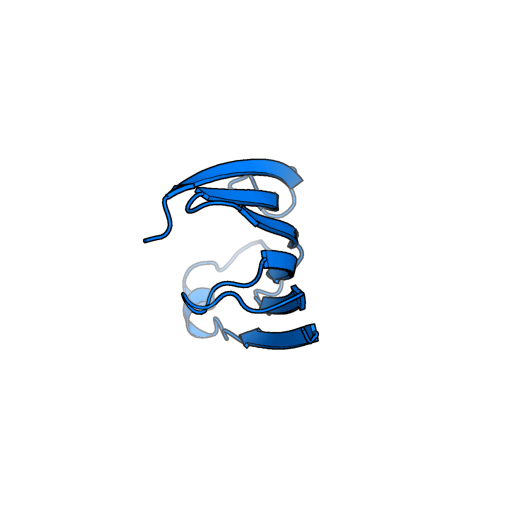 ? -3.116 9.836 3.858 1.00 89.94 98 GLN A C 1
ATOM 762 O O . GLN A 1 98 ? -3.138 8.746 4.425 1.00 89.94 98 GLN A O 1
ATOM 767 N N . VAL A 1 99 ? -3.830 10.875 4.279 1.00 89.12 99 VAL A N 1
ATOM 768 C CA . VAL A 1 99 ? -4.815 10.798 5.357 1.00 89.12 99 VAL A CA 1
ATOM 769 C C . VAL A 1 99 ? -6.149 11.240 4.779 1.00 89.12 99 VAL A C 1
ATOM 771 O O . VAL A 1 99 ? -6.236 12.273 4.121 1.00 89.12 99 VAL A O 1
ATOM 774 N N . SER A 1 100 ? -7.178 10.428 4.975 1.00 88.44 100 SER A N 1
ATOM 775 C CA . SER A 1 100 ? -8.527 10.681 4.470 1.00 88.44 100 SER A CA 1
ATOM 776 C C . SER A 1 100 ? -9.562 10.282 5.511 1.00 88.44 100 SER A C 1
ATOM 778 O O . SER A 1 100 ? -9.269 9.527 6.435 1.00 88.44 100 SER A O 1
ATOM 780 N N . THR A 1 101 ? -10.771 10.806 5.383 1.00 86.56 101 THR A N 1
ATOM 781 C CA . THR A 1 101 ? -11.915 10.400 6.199 1.00 86.56 101 THR A CA 1
ATOM 782 C C . THR A 1 101 ? -12.748 9.366 5.449 1.00 86.56 101 THR A C 1
ATOM 784 O O . THR A 1 101 ? -12.945 9.491 4.241 1.00 86.56 101 THR A O 1
ATOM 787 N N . ILE A 1 102 ? -13.232 8.358 6.165 1.00 77.50 102 ILE A N 1
ATOM 788 C CA . ILE A 1 102 ? -14.046 7.252 5.657 1.00 77.50 102 ILE A CA 1
ATOM 789 C C . ILE A 1 102 ? -15.375 7.245 6.420 1.00 77.50 102 ILE A C 1
ATOM 791 O O . ILE A 1 102 ? -15.398 6.961 7.619 1.00 77.50 102 ILE A O 1
ATOM 795 N N . PHE A 1 103 ? -16.461 7.596 5.725 1.00 71.94 103 PHE A N 1
ATOM 796 C CA . PHE A 1 103 ? -17.830 7.655 6.248 1.00 71.94 103 PHE A CA 1
ATOM 797 C C . PHE A 1 103 ? -18.705 6.632 5.531 1.00 71.94 103 PHE A C 1
ATOM 799 O O . PHE A 1 103 ? -18.562 6.532 4.291 1.00 71.94 103 PHE A O 1
#

Foldseek 3Di:
DDKDKDKDKDWDDPPVVDVVPPDDDPDPPRFIKIKMKIADPQDPLRDGQKMKMWMDTRPKIKIKMWHDPPQKIWIKMWIWDDDDPGPPPDTDIDIDIDMDGHD

pLDDT: mean 72.43, std 16.5, range [39.84, 90.88]